Protein AF-0000000086685449 (afdb_homodimer)

pLDDT: mean 84.45, std 20.88, range [30.53, 98.0]

Structure (mmCIF, N/CA/C/O backbone):
data_AF-0000000086685449-model_v1
#
loop_
_entity.id
_entity.type
_entity.pdbx_description
1 polymer 'Uncharacterized protein'
#
loop_
_atom_site.group_PDB
_atom_site.id
_atom_site.type_symbol
_atom_site.label_atom_id
_atom_site.label_alt_id
_atom_site.label_comp_id
_atom_site.label_asym_id
_atom_site.label_entity_id
_atom_site.label_seq_id
_atom_site.pdbx_PDB_ins_code
_atom_site.Cartn_x
_atom_site.Cartn_y
_atom_site.Cartn_z
_atom_site.occupancy
_atom_site.B_iso_or_equiv
_atom_site.auth_seq_id
_atom_site.auth_comp_id
_atom_site.auth_asym_id
_atom_site.auth_atom_id
_atom_site.pdbx_PDB_model_num
ATOM 1 N N . MET A 1 1 ? 4.32 22.625 -2.859 1 73.62 1 MET A N 1
ATOM 2 C CA . MET A 1 1 ? 3.037 22.141 -2.354 1 73.62 1 MET A CA 1
ATOM 3 C C . MET A 1 1 ? 3.045 22.078 -0.83 1 73.62 1 MET A C 1
ATOM 5 O O . MET A 1 1 ? 4.102 21.922 -0.216 1 73.62 1 MET A O 1
ATOM 9 N N . PRO A 1 2 ? 1.917 22.453 -0.27 1 85.19 2 PRO A N 1
ATOM 10 C CA . PRO A 1 2 ? 1.889 22.422 1.193 1 85.19 2 PRO A CA 1
ATOM 11 C C . PRO A 1 2 ? 1.972 21 1.747 1 85.19 2 PRO A C 1
ATOM 13 O O . PRO A 1 2 ? 1.745 20.031 1.015 1 85.19 2 PRO A O 1
ATOM 16 N N . ASP A 1 3 ? 2.328 20.891 2.998 1 87.94 3 ASP A N 1
ATOM 17 C CA . ASP A 1 3 ? 2.365 19.609 3.691 1 87.94 3 ASP A CA 1
ATOM 18 C C . ASP A 1 3 ? 0.984 18.953 3.711 1 87.94 3 ASP A C 1
ATOM 20 O O . ASP A 1 3 ? -0.036 19.641 3.68 1 87.94 3 ASP A O 1
ATOM 24 N N . VAL A 1 4 ? 0.982 17.719 3.688 1 90.06 4 VAL A N 1
ATOM 25 C CA . VAL A 1 4 ? -0.246 16.938 3.785 1 90.06 4 VAL A CA 1
ATOM 26 C C . VAL A 1 4 ? -0.476 16.5 5.23 1 90.06 4 VAL A C 1
ATOM 28 O O . VAL A 1 4 ? 0.429 15.977 5.879 1 90.06 4 VAL A O 1
ATOM 31 N N . THR A 1 5 ? -1.653 16.844 5.789 1 90.62 5 THR A N 1
ATOM 32 C CA . THR A 1 5 ? -1.988 16.484 7.164 1 90.62 5 THR A CA 1
ATOM 33 C C . THR A 1 5 ? -3.035 15.375 7.195 1 90.62 5 THR A C 1
ATOM 35 O O . THR A 1 5 ? -4.078 15.477 6.547 1 90.62 5 THR A O 1
ATOM 38 N N . LEU A 1 6 ? -2.672 14.32 7.895 1 91.44 6 LEU A N 1
ATOM 39 C CA . LEU A 1 6 ? -3.592 13.211 8.125 1 91.44 6 LEU A CA 1
ATOM 40 C C . LEU A 1 6 ? -4.07 13.195 9.578 1 91.44 6 LEU A C 1
ATOM 42 O O . LEU A 1 6 ? -3.289 13.461 10.492 1 91.44 6 LEU A O 1
ATOM 46 N N . THR A 1 7 ? -5.406 12.898 9.727 1 93.12 7 THR A N 1
ATOM 47 C CA . THR A 1 7 ? -5.883 12.656 11.078 1 93.12 7 THR A CA 1
ATOM 48 C C . THR A 1 7 ? -5.219 11.414 11.672 1 93.12 7 THR A C 1
ATOM 50 O O . THR A 1 7 ? -4.77 10.531 10.93 1 93.12 7 THR A O 1
ATOM 53 N N . PRO A 1 8 ? -5.164 11.32 12.953 1 91.5 8 PRO A N 1
ATOM 54 C CA . PRO A 1 8 ? -4.586 10.133 13.586 1 91.5 8 PRO A CA 1
ATOM 55 C C . PRO A 1 8 ? -5.285 8.844 13.164 1 91.5 8 PRO A C 1
ATOM 57 O O . PRO A 1 8 ? -4.629 7.812 12.992 1 91.5 8 PRO A O 1
ATOM 60 N N . ASP A 1 9 ? -6.547 8.961 12.961 1 93.31 9 ASP A N 1
ATOM 61 C CA . ASP A 1 9 ? -7.305 7.777 12.57 1 93.31 9 ASP A CA 1
ATOM 62 C C . ASP A 1 9 ? -6.918 7.312 11.172 1 93.31 9 ASP A C 1
ATOM 64 O O . ASP A 1 9 ? -6.707 6.121 10.938 1 93.31 9 ASP A O 1
ATOM 68 N N . HIS A 1 10 ? -6.781 8.242 10.227 1 94.5 10 HIS A N 1
ATOM 69 C CA . HIS A 1 10 ? -6.41 7.906 8.859 1 94.5 10 HIS A CA 1
ATOM 70 C C . HIS A 1 10 ? -4.969 7.414 8.789 1 94.5 10 HIS A C 1
ATOM 72 O O . HIS A 1 10 ? -4.66 6.504 8.016 1 94.5 10 HIS A O 1
ATOM 78 N N . ALA A 1 11 ? -4.18 8.047 9.586 1 94.06 11 ALA A N 1
ATOM 79 C CA . ALA A 1 11 ? -2.787 7.613 9.617 1 94.06 11 ALA A CA 1
ATOM 80 C C . ALA A 1 11 ? -2.672 6.188 10.156 1 94.06 11 ALA A C 1
ATOM 82 O O . ALA A 1 11 ? -1.933 5.367 9.602 1 94.06 11 ALA A O 1
ATOM 83 N N . ALA A 1 12 ? -3.418 5.91 11.156 1 94.56 12 ALA A N 1
ATOM 84 C CA . ALA A 1 12 ? -3.404 4.57 11.75 1 94.56 12 ALA A CA 1
ATOM 85 C C . ALA A 1 12 ? -3.947 3.535 10.766 1 94.56 12 ALA A C 1
ATOM 87 O O . ALA A 1 12 ? -3.373 2.453 10.617 1 94.56 12 ALA A O 1
ATOM 88 N N . GLU A 1 13 ? -4.973 3.883 10.094 1 96.69 13 GLU A N 1
ATOM 89 C CA . GLU A 1 13 ? -5.586 2.977 9.125 1 96.69 13 GLU A CA 1
ATOM 90 C C . GLU A 1 13 ? -4.641 2.697 7.957 1 96.69 13 GLU A C 1
ATOM 92 O O . GLU A 1 13 ? -4.5 1.55 7.527 1 96.69 13 GLU A O 1
ATOM 97 N N . LEU A 1 14 ? -4.027 3.805 7.496 1 97.06 14 LEU A N 1
ATOM 98 C CA . LEU A 1 14 ? -3.078 3.646 6.402 1 97.06 14 LEU A CA 1
ATOM 99 C C . LEU A 1 14 ? -1.868 2.828 6.844 1 97.06 14 LEU A C 1
ATOM 101 O O . LEU A 1 14 ? -1.389 1.969 6.102 1 97.06 14 LEU A O 1
ATOM 105 N N . THR A 1 15 ? -1.415 3.055 8.047 1 96.81 15 THR A N 1
ATOM 106 C CA . THR A 1 15 ? -0.315 2.268 8.594 1 96.81 15 THR A CA 1
ATOM 107 C C . THR A 1 15 ? -0.684 0.788 8.648 1 96.81 15 THR A C 1
ATOM 109 O O . THR A 1 15 ? 0.093 -0.067 8.219 1 96.81 15 THR A O 1
ATOM 112 N N . GLU A 1 16 ? -1.856 0.486 9.109 1 96.94 16 GLU A N 1
ATOM 113 C CA . GLU A 1 16 ? -2.324 -0.894 9.203 1 96.94 16 GLU A CA 1
ATOM 114 C C . GLU A 1 16 ? -2.424 -1.532 7.816 1 96.94 16 GLU A C 1
ATOM 116 O O . GLU A 1 16 ? -2.094 -2.707 7.645 1 96.94 16 GLU A O 1
ATOM 121 N N . LEU A 1 17 ? -2.871 -0.749 6.867 1 97.19 17 LEU A N 1
ATOM 122 C CA . LEU A 1 17 ? -2.969 -1.246 5.5 1 97.19 17 LEU A CA 1
ATOM 123 C C . LEU A 1 17 ? -1.591 -1.597 4.949 1 97.19 17 LEU A C 1
ATOM 125 O O . LEU A 1 17 ? -1.413 -2.652 4.336 1 97.19 17 LEU A O 1
ATOM 129 N N . LEU A 1 18 ? -0.625 -0.69 5.176 1 97.88 18 LEU A N 1
ATOM 130 C CA . LEU A 1 18 ? 0.729 -0.931 4.691 1 97.88 18 LEU A CA 1
ATOM 131 C C . LEU A 1 18 ? 1.337 -2.156 5.363 1 97.88 18 LEU A C 1
ATOM 133 O O . LEU A 1 18 ? 2.01 -2.959 4.711 1 97.88 18 LEU A O 1
ATOM 137 N N . GLU A 1 19 ? 1.097 -2.367 6.672 1 97 19 GLU A N 1
ATOM 138 C CA . GLU A 1 19 ? 1.579 -3.531 7.406 1 97 19 GLU A CA 1
ATOM 139 C C . GLU A 1 19 ? 0.892 -4.809 6.934 1 97 19 GLU A C 1
ATOM 141 O O . GLU A 1 19 ? 1.527 -5.859 6.832 1 97 19 GLU A O 1
ATOM 146 N N . PHE A 1 20 ? -0.345 -4.691 6.695 1 96.5 20 PHE A N 1
ATOM 147 C CA . PHE A 1 20 ? -1.1 -5.816 6.148 1 96.5 20 PHE A CA 1
ATOM 148 C C . PHE A 1 20 ? -0.51 -6.273 4.82 1 96.5 20 PHE A C 1
ATOM 150 O O . PHE A 1 20 ? -0.308 -7.469 4.605 1 96.5 20 PHE A O 1
ATOM 157 N N . LEU A 1 21 ? -0.235 -5.336 3.91 1 98 21 LEU A N 1
ATOM 158 C CA . LEU A 1 21 ? 0.354 -5.641 2.609 1 98 21 LEU A CA 1
ATOM 159 C C . LEU A 1 21 ? 1.71 -6.32 2.773 1 98 21 LEU A C 1
ATOM 161 O O . LEU A 1 21 ? 1.999 -7.309 2.096 1 98 21 LEU A O 1
ATOM 165 N N . ASN A 1 22 ? 2.479 -5.758 3.688 1 97.75 22 ASN A N 1
ATOM 166 C CA . ASN A 1 22 ? 3.793 -6.34 3.943 1 97.75 22 ASN A CA 1
ATOM 167 C C . ASN A 1 22 ? 3.68 -7.777 4.445 1 97.75 22 ASN A C 1
ATOM 169 O O . ASN A 1 22 ? 4.441 -8.648 4.023 1 97.75 22 ASN A O 1
ATOM 173 N N . ALA A 1 23 ? 2.754 -8.078 5.336 1 97.44 23 ALA A N 1
ATOM 174 C CA . ALA A 1 23 ? 2.525 -9.422 5.855 1 97.44 23 ALA A CA 1
ATOM 175 C C . ALA A 1 23 ? 2.08 -10.367 4.742 1 97.44 23 ALA A C 1
ATOM 177 O O . ALA A 1 23 ? 2.543 -11.508 4.664 1 97.44 23 ALA A O 1
ATOM 178 N N . TRP A 1 24 ? 1.205 -9.867 3.885 1 97.12 24 TRP A N 1
ATOM 179 C CA . TRP A 1 24 ? 0.73 -10.672 2.758 1 97.12 24 TRP A CA 1
ATOM 180 C C . TRP A 1 24 ? 1.871 -10.992 1.801 1 97.12 24 TRP A C 1
ATOM 182 O O . TRP A 1 24 ? 2.059 -12.148 1.417 1 97.12 24 TRP A O 1
ATOM 192 N N . LEU A 1 25 ? 2.662 -9.992 1.435 1 97.5 25 LEU A N 1
ATOM 193 C CA . LEU A 1 25 ? 3.797 -10.195 0.542 1 97.5 25 LEU A CA 1
ATOM 194 C C . LEU A 1 25 ? 4.777 -11.203 1.128 1 97.5 25 LEU A C 1
ATOM 196 O O . LEU A 1 25 ? 5.402 -11.969 0.39 1 97.5 25 LEU A O 1
ATOM 200 N N . THR A 1 26 ? 4.844 -11.203 2.475 1 97.62 26 THR A N 1
ATOM 201 C CA . THR A 1 26 ? 5.754 -12.109 3.168 1 97.62 26 THR A CA 1
ATOM 202 C C . THR A 1 26 ? 5.195 -13.531 3.191 1 97.62 26 THR A C 1
ATOM 204 O O . THR A 1 26 ? 5.941 -14.5 3.059 1 97.62 26 THR A O 1
ATOM 207 N N . SER A 1 27 ? 3.93 -13.656 3.312 1 96.44 27 SER A N 1
ATOM 208 C CA . SER A 1 27 ? 3.283 -14.953 3.471 1 96.44 27 SER A CA 1
ATOM 209 C C . SER A 1 27 ? 3.332 -15.758 2.174 1 96.44 27 SER A C 1
ATOM 211 O O . SER A 1 27 ? 3.375 -16.984 2.201 1 96.44 27 SER A O 1
ATOM 213 N N . ASP A 1 28 ? 3.26 -15.148 1.096 1 96.5 28 ASP A N 1
ATOM 214 C CA . ASP A 1 28 ? 3.23 -15.797 -0.212 1 96.5 28 ASP A CA 1
ATOM 215 C C . ASP A 1 28 ? 4.277 -15.195 -1.148 1 96.5 28 ASP A C 1
ATOM 217 O O . ASP A 1 28 ? 3.967 -14.844 -2.289 1 96.5 28 ASP A O 1
ATOM 221 N N . TYR A 1 29 ? 5.477 -15.117 -0.719 1 95.88 29 TYR A N 1
ATOM 222 C CA . TYR A 1 29 ? 6.598 -14.383 -1.288 1 95.88 29 TYR A CA 1
ATOM 223 C C . TYR A 1 29 ? 6.879 -14.828 -2.717 1 95.88 29 TYR A C 1
ATOM 225 O O . TYR A 1 29 ? 6.941 -14.008 -3.633 1 95.88 29 TYR A O 1
ATOM 233 N N . HIS A 1 30 ? 6.984 -16.078 -2.99 1 95.12 30 HIS A N 1
ATOM 234 C CA . HIS A 1 30 ? 7.516 -16.578 -4.254 1 95.12 30 HIS A CA 1
ATOM 235 C C . HIS A 1 30 ? 6.539 -16.328 -5.398 1 95.12 30 HIS A C 1
ATOM 237 O O . HIS A 1 30 ? 6.898 -15.688 -6.395 1 95.12 30 HIS A O 1
ATOM 243 N N . PRO A 1 31 ? 5.238 -16.734 -5.23 1 95.75 31 PRO A N 1
ATOM 244 C CA . PRO A 1 31 ? 4.293 -16.438 -6.309 1 95.75 31 PRO A CA 1
ATOM 245 C C . PRO A 1 31 ? 4.09 -14.945 -6.516 1 95.75 31 PRO A C 1
ATOM 247 O O . PRO A 1 31 ? 3.957 -14.484 -7.656 1 95.75 31 PRO A O 1
ATOM 250 N N . LEU A 1 32 ? 4.109 -14.211 -5.453 1 96.62 32 LEU A N 1
ATOM 251 C CA . LEU A 1 32 ? 3.883 -12.773 -5.559 1 96.62 32 LEU A CA 1
ATOM 252 C C . LEU A 1 32 ? 5.09 -12.078 -6.184 1 96.62 32 LEU A C 1
ATOM 254 O O . LEU A 1 32 ? 4.934 -11.125 -6.953 1 96.62 32 LEU A O 1
ATOM 258 N N . ASN A 1 33 ? 6.27 -12.531 -5.824 1 95.19 33 ASN A N 1
ATOM 259 C CA . ASN A 1 33 ? 7.48 -11.984 -6.43 1 95.19 33 ASN A CA 1
ATOM 260 C C . ASN A 1 33 ? 7.516 -12.227 -7.934 1 95.19 33 ASN A C 1
ATOM 262 O O . ASN A 1 33 ? 7.898 -11.336 -8.703 1 95.19 33 ASN A O 1
ATOM 266 N N . ALA A 1 34 ? 7.094 -13.422 -8.367 1 94.44 34 ALA A N 1
ATOM 267 C CA . ALA A 1 34 ? 7.039 -13.734 -9.797 1 94.44 34 ALA A CA 1
ATOM 268 C C . ALA A 1 34 ? 6.035 -12.836 -10.516 1 94.44 34 ALA A C 1
ATOM 270 O O . ALA A 1 34 ? 6.309 -12.336 -11.609 1 94.44 34 ALA A O 1
ATOM 271 N N . SER A 1 35 ? 4.895 -12.656 -9.875 1 96.12 35 SER A N 1
ATOM 272 C CA . SER A 1 35 ? 3.861 -11.797 -10.445 1 96.12 35 SER A CA 1
ATOM 273 C C . SER A 1 35 ? 4.344 -10.352 -10.562 1 96.12 35 SER A C 1
ATOM 275 O O . SER A 1 35 ? 4.145 -9.711 -11.594 1 96.12 35 SER A O 1
ATOM 277 N N . LEU A 1 36 ? 5.008 -9.828 -9.5 1 95.81 36 LEU A N 1
ATOM 278 C CA . LEU A 1 36 ? 5.52 -8.461 -9.5 1 95.81 36 LEU A CA 1
ATOM 279 C C . LEU A 1 36 ? 6.574 -8.281 -10.586 1 95.81 36 LEU A C 1
ATOM 281 O O . LEU A 1 36 ? 6.59 -7.258 -11.281 1 95.81 36 LEU A O 1
ATOM 285 N N . HIS A 1 37 ? 7.387 -9.219 -10.734 1 94.44 37 HIS A N 1
ATOM 286 C CA . HIS A 1 37 ? 8.438 -9.164 -11.75 1 94.44 37 HIS A CA 1
ATOM 287 C C . HIS A 1 37 ? 7.848 -9.07 -13.148 1 94.44 37 HIS A C 1
ATOM 289 O O . HIS A 1 37 ? 8.344 -8.32 -13.992 1 94.44 37 HIS A O 1
ATOM 295 N N . GLN A 1 38 ? 6.836 -9.867 -13.367 1 94.19 38 GLN A N 1
ATOM 296 C CA . GLN A 1 38 ? 6.172 -9.828 -14.664 1 94.19 38 GLN A CA 1
ATOM 297 C C . GLN A 1 38 ? 5.535 -8.469 -14.922 1 94.19 38 GLN A C 1
ATOM 299 O O . GLN A 1 38 ? 5.547 -7.973 -16.047 1 94.19 38 GLN A O 1
ATOM 304 N N . PHE A 1 39 ? 5.027 -7.887 -13.906 1 94.69 39 PHE A N 1
ATOM 305 C CA . PHE A 1 39 ? 4.344 -6.602 -14.016 1 94.69 39 PHE A CA 1
ATOM 306 C C . PHE A 1 39 ? 5.34 -5.48 -14.273 1 94.69 39 PHE A C 1
ATOM 308 O O . PHE A 1 39 ? 5.113 -4.625 -15.133 1 94.69 39 PHE A O 1
ATOM 315 N N . VAL A 1 40 ? 6.457 -5.414 -13.484 1 93.81 40 VAL A N 1
ATOM 316 C CA . VAL A 1 40 ? 7.449 -4.348 -13.57 1 93.81 40 VAL A CA 1
ATOM 317 C C . VAL A 1 40 ? 8.266 -4.5 -14.852 1 93.81 40 VAL A C 1
ATOM 319 O O . VAL A 1 40 ? 8.68 -3.506 -15.453 1 93.81 40 VAL A O 1
ATOM 322 N N . GLY A 1 41 ? 8.398 -5.719 -15.273 1 87 41 GLY A N 1
ATOM 323 C CA . GLY A 1 41 ? 9.141 -5.988 -16.5 1 87 41 GLY A CA 1
ATOM 324 C C . GLY A 1 41 ? 10.641 -5.836 -16.344 1 87 41 GLY A C 1
ATOM 325 O O . GLY A 1 41 ? 11.398 -6.082 -17.281 1 87 41 GLY A O 1
ATOM 326 N N . HIS A 1 42 ? 11.016 -5.156 -15.242 1 77.88 42 HIS A N 1
ATOM 327 C CA . HIS A 1 42 ? 12.445 -4.988 -14.992 1 77.88 42 HIS A CA 1
ATOM 328 C C . HIS A 1 42 ? 12.82 -5.449 -13.586 1 77.88 42 HIS A C 1
ATOM 330 O O . HIS A 1 42 ? 12.023 -5.312 -12.656 1 77.88 42 HIS A O 1
ATOM 336 N N . PRO A 1 43 ? 13.969 -6.039 -13.516 1 74.81 43 PRO A N 1
ATOM 337 C CA . PRO A 1 43 ? 14.375 -6.676 -12.258 1 74.81 43 PRO A CA 1
ATOM 338 C C . PRO A 1 43 ? 14.711 -5.664 -11.164 1 74.81 43 PRO A C 1
ATOM 340 O O . PRO A 1 43 ? 14.945 -6.047 -10.016 1 74.81 43 PRO A O 1
ATOM 343 N N . ALA A 1 44 ? 14.438 -4.484 -11.469 1 77.56 44 ALA A N 1
ATOM 344 C CA . ALA A 1 44 ? 14.977 -3.52 -10.516 1 77.56 44 ALA A CA 1
ATOM 345 C C . ALA A 1 44 ? 14.039 -3.332 -9.328 1 77.56 44 ALA A C 1
ATOM 347 O O . ALA A 1 44 ? 14.469 -2.943 -8.242 1 77.56 44 ALA A O 1
ATOM 348 N N . TYR A 1 45 ? 12.812 -3.658 -9.5 1 87 45 TYR A N 1
ATOM 349 C CA . TYR A 1 45 ? 11.883 -3.477 -8.398 1 87 45 TYR A CA 1
ATOM 350 C C . TYR A 1 45 ? 11.203 -4.793 -8.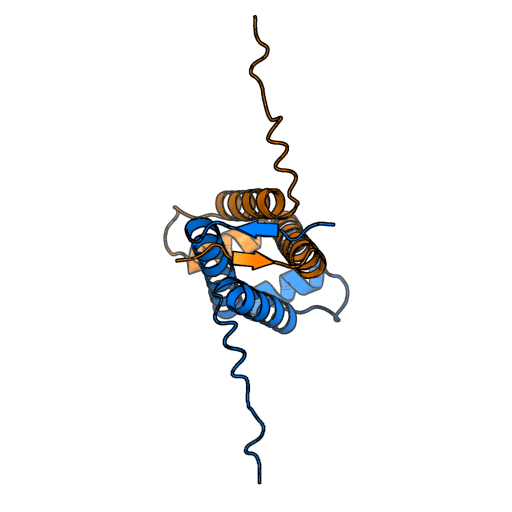031 1 87 45 TYR A C 1
ATOM 352 O O . TYR A 1 45 ? 10.375 -5.297 -8.789 1 87 45 TYR A O 1
ATOM 360 N N . ASP A 1 46 ? 11.695 -5.359 -6.898 1 92 46 ASP A N 1
ATOM 361 C CA . ASP A 1 46 ? 11.18 -6.66 -6.469 1 92 46 ASP A CA 1
ATOM 362 C C . ASP A 1 46 ? 10.414 -6.539 -5.156 1 92 46 ASP A C 1
ATOM 364 O O . ASP A 1 46 ? 10.156 -5.434 -4.68 1 92 46 ASP A O 1
ATOM 368 N N . ILE A 1 47 ? 10.047 -7.676 -4.59 1 95 47 ILE A N 1
ATOM 369 C CA . ILE A 1 47 ? 9.164 -7.711 -3.428 1 95 47 ILE A CA 1
ATOM 370 C C . ILE A 1 47 ? 9.891 -7.16 -2.207 1 95 47 ILE A C 1
ATOM 372 O O . ILE A 1 47 ? 9.289 -6.492 -1.362 1 95 47 ILE A O 1
ATOM 376 N N . GLU A 1 48 ? 11.227 -7.402 -2.176 1 95.25 48 GLU A N 1
ATOM 377 C CA . GLU A 1 48 ? 11.992 -6.902 -1.038 1 95.25 48 GLU A CA 1
ATOM 378 C C . GLU A 1 48 ? 12.016 -5.379 -1.014 1 95.25 48 GLU A C 1
ATOM 380 O O . GLU A 1 48 ? 11.875 -4.766 0.048 1 95.25 48 GLU A O 1
ATOM 385 N N . ARG A 1 49 ? 12.172 -4.812 -2.176 1 95.31 49 ARG A N 1
ATOM 386 C CA . ARG A 1 49 ? 12.148 -3.357 -2.277 1 95.31 49 ARG A CA 1
ATOM 387 C C . ARG A 1 49 ? 10.766 -2.811 -1.948 1 95.31 49 ARG A C 1
ATOM 389 O O . ARG A 1 49 ? 10.641 -1.796 -1.258 1 95.31 49 ARG A O 1
ATOM 396 N N . LEU A 1 50 ? 9.766 -3.473 -2.496 1 96.88 50 LEU A N 1
ATOM 397 C CA . LEU A 1 50 ? 8.398 -3.07 -2.191 1 96.88 50 LEU A CA 1
ATOM 398 C C . LEU A 1 50 ? 8.133 -3.139 -0.691 1 96.88 50 LEU A C 1
ATOM 400 O O . LEU A 1 50 ? 7.613 -2.186 -0.104 1 96.88 50 LEU A O 1
ATOM 404 N N . LYS A 1 51 ? 8.523 -4.195 -0.031 1 97.5 51 LYS A N 1
ATOM 405 C CA . LYS A 1 51 ? 8.352 -4.363 1.41 1 97.5 51 LYS A CA 1
ATOM 406 C C . LYS A 1 51 ? 9.094 -3.275 2.182 1 97.5 51 LYS A C 1
ATOM 408 O O . LYS A 1 51 ? 8.586 -2.766 3.184 1 97.5 51 LYS A O 1
ATOM 413 N N . ALA A 1 52 ? 10.266 -2.961 1.704 1 97.06 52 ALA A N 1
ATOM 414 C CA . ALA A 1 52 ? 11.047 -1.907 2.34 1 97.06 52 ALA A CA 1
ATOM 415 C C . ALA A 1 52 ? 10.336 -0.562 2.256 1 97.06 52 ALA A C 1
ATOM 417 O O . ALA A 1 52 ? 10.297 0.191 3.232 1 97.06 52 ALA A O 1
ATOM 418 N N . ASP A 1 53 ? 9.773 -0.287 1.112 1 96.81 53 ASP A N 1
ATOM 419 C CA . ASP A 1 53 ? 9.031 0.954 0.934 1 96.81 53 ASP A CA 1
ATOM 420 C C . ASP A 1 53 ? 7.797 0.987 1.837 1 96.81 53 ASP A C 1
ATOM 422 O O . ASP A 1 53 ? 7.52 2.004 2.479 1 96.81 53 ASP A O 1
ATOM 426 N N . LEU A 1 54 ? 7.086 -0.126 1.899 1 97.44 54 LEU A N 1
ATOM 427 C CA . LEU A 1 54 ? 5.91 -0.23 2.762 1 97.44 54 LEU A CA 1
ATOM 428 C C . LEU A 1 54 ? 6.285 0.017 4.219 1 97.44 54 LEU A C 1
ATOM 430 O O . LEU A 1 54 ? 5.598 0.758 4.926 1 97.44 54 LEU A O 1
ATOM 434 N N . THR A 1 55 ? 7.395 -0.549 4.684 1 97.12 55 THR A N 1
ATOM 435 C CA . THR A 1 55 ? 7.867 -0.414 6.059 1 97.12 55 THR A CA 1
ATOM 436 C C . THR A 1 55 ? 8.289 1.024 6.348 1 97.12 55 THR A C 1
ATOM 438 O O . THR A 1 55 ? 7.957 1.574 7.398 1 97.12 55 THR A O 1
ATOM 441 N N . ARG A 1 56 ? 8.992 1.614 5.391 1 97.06 56 ARG A N 1
ATOM 442 C CA . ARG A 1 56 ? 9.461 2.99 5.527 1 97.06 56 ARG A CA 1
ATOM 443 C C . ARG A 1 56 ? 8.289 3.943 5.754 1 97.06 56 ARG A C 1
ATOM 445 O O . ARG A 1 56 ? 8.328 4.777 6.66 1 97.06 56 ARG A O 1
ATOM 452 N N . PHE A 1 57 ? 7.242 3.725 4.98 1 96.56 57 PHE A N 1
ATOM 453 C CA . PHE A 1 57 ? 6.109 4.641 5.078 1 96.56 57 PHE A CA 1
ATOM 454 C C . PHE A 1 57 ? 5.281 4.344 6.32 1 96.56 57 PHE A C 1
ATOM 456 O O . PHE A 1 57 ? 4.73 5.254 6.938 1 96.56 57 PHE A O 1
ATOM 463 N N . ALA A 1 58 ? 5.129 3.105 6.668 1 96.31 58 ALA A N 1
ATOM 464 C CA . ALA A 1 58 ? 4.441 2.775 7.918 1 96.31 58 ALA A CA 1
ATOM 465 C C . ALA A 1 58 ? 5.109 3.457 9.109 1 96.31 58 ALA A C 1
ATOM 467 O O . ALA A 1 58 ? 4.43 3.996 9.984 1 96.31 58 ALA A O 1
ATOM 468 N N . PHE A 1 59 ? 6.402 3.504 9.031 1 95.12 59 PHE A N 1
ATOM 469 C CA . PHE A 1 59 ? 7.176 4.152 10.086 1 95.12 59 PHE A CA 1
ATOM 470 C C . PHE A 1 59 ? 6.941 5.66 10.078 1 95.12 59 PHE A C 1
ATOM 472 O O . PHE A 1 59 ? 6.719 6.262 11.133 1 95.12 59 PHE A O 1
ATOM 479 N N . LEU A 1 60 ? 6.957 6.18 8.875 1 93.19 60 LEU A N 1
ATOM 480 C CA . LEU A 1 60 ? 6.77 7.617 8.711 1 93.19 60 LEU A CA 1
ATOM 481 C C . LEU A 1 60 ? 5.402 8.047 9.234 1 93.19 60 LEU A C 1
ATOM 483 O O . LEU A 1 60 ? 5.273 9.117 9.836 1 93.19 60 LEU A O 1
ATOM 487 N N . LEU A 1 61 ? 4.434 7.211 9.039 1 94.12 61 LEU A N 1
ATOM 488 C CA . LEU A 1 61 ? 3.061 7.516 9.422 1 94.12 61 LEU A CA 1
ATOM 489 C C . LEU A 1 61 ? 2.855 7.312 10.922 1 94.12 61 LEU A C 1
ATOM 491 O O . LEU A 1 61 ? 1.982 7.941 11.523 1 94.12 61 LEU A O 1
ATOM 495 N N . SER A 1 62 ? 3.48 6.402 11.508 1 86.12 62 SER A N 1
ATOM 496 C CA . SER A 1 62 ? 3.314 6.078 12.922 1 86.12 62 SER A CA 1
ATOM 497 C C . SER A 1 62 ? 3.932 7.148 13.812 1 86.12 62 SER A C 1
ATOM 499 O O . SER A 1 62 ? 3.617 7.23 15 1 86.12 62 SER A O 1
ATOM 501 N N . GLY A 1 63 ? 4.34 8.328 13.148 1 68.44 63 GLY A N 1
ATOM 502 C CA . GLY A 1 63 ? 4.922 9.398 13.938 1 68.44 63 GLY A CA 1
ATOM 503 C C . GLY A 1 63 ? 6.156 8.969 14.711 1 68.44 63 GLY A C 1
ATOM 504 O O . GLY A 1 63 ? 6.637 9.695 15.578 1 68.44 63 GLY A O 1
ATOM 505 N N . ASP A 1 64 ? 6.352 7.711 14.727 1 53.5 64 ASP A N 1
ATOM 506 C CA . ASP A 1 64 ? 7.543 7.426 15.516 1 53.5 64 ASP A CA 1
ATOM 507 C C . ASP A 1 64 ? 8.758 8.18 14.969 1 53.5 64 ASP A C 1
ATOM 509 O O . ASP A 1 64 ? 9.43 7.699 14.055 1 53.5 64 ASP A O 1
ATOM 513 N N . THR A 1 65 ? 8.406 9.312 14.477 1 45.03 65 THR A N 1
ATOM 514 C CA . THR A 1 65 ? 9.531 10.172 14.125 1 45.03 65 THR A CA 1
ATOM 515 C C . THR A 1 65 ? 10.602 10.117 15.203 1 45.03 65 THR A C 1
ATOM 517 O O . THR A 1 65 ? 11.516 10.953 15.219 1 45.03 65 THR A O 1
ATOM 520 N N . ASP A 1 66 ? 10.234 9.695 16.422 1 40.62 66 ASP A N 1
ATOM 521 C CA . ASP A 1 66 ? 11.477 9.758 17.188 1 40.62 66 ASP A CA 1
ATOM 522 C C . ASP A 1 66 ? 12.641 9.172 16.391 1 40.62 66 ASP A C 1
ATOM 524 O O . ASP A 1 66 ? 12.711 7.953 16.188 1 40.62 66 ASP A O 1
ATOM 528 N N . GLY A 1 67 ? 12.812 9.633 15.258 1 37.75 67 GLY A N 1
ATOM 529 C CA . GLY A 1 67 ? 14.18 9.523 14.766 1 37.75 67 GLY A CA 1
ATOM 530 C C . GLY A 1 67 ? 15.203 9.352 15.867 1 37.75 67 GLY A C 1
ATOM 531 O O . GLY A 1 67 ? 16.297 9.938 15.805 1 37.75 67 GLY A O 1
ATOM 532 N N . ALA A 1 68 ? 14.719 9.266 17.125 1 35.56 68 ALA A N 1
ATOM 533 C CA . ALA A 1 68 ? 15.938 8.898 17.844 1 35.56 68 ALA A CA 1
ATOM 534 C C . ALA A 1 68 ? 16.688 7.781 17.109 1 35.56 68 ALA A C 1
ATOM 536 O O . ALA A 1 68 ? 16.422 6.598 17.344 1 35.56 68 ALA A O 1
ATOM 537 N N . LEU A 1 69 ? 16.547 7.75 15.805 1 35.94 69 LEU A N 1
ATOM 538 C CA . LEU A 1 69 ? 17.547 6.906 15.156 1 35.94 69 LEU A CA 1
ATOM 539 C C . LEU A 1 69 ? 18.812 6.805 16.016 1 35.94 69 LEU A C 1
ATOM 541 O O . LEU A 1 69 ? 19.031 7.637 16.906 1 35.94 69 LEU A O 1
ATOM 545 N N . PHE A 1 70 ? 19.719 5.793 15.578 1 36.66 70 PHE A N 1
ATOM 546 C CA . PHE A 1 70 ? 21.031 5.352 16.031 1 36.66 70 PHE A CA 1
ATOM 547 C C . PHE A 1 70 ? 21.969 6.535 16.203 1 36.66 70 PHE A C 1
ATOM 549 O O . PHE A 1 70 ? 22.469 7.082 15.227 1 36.66 70 PHE A O 1
ATOM 556 N N . GLU A 1 71 ? 21.594 7.516 17.016 1 38.47 71 GLU A N 1
ATOM 557 C CA . GLU A 1 71 ? 22.797 8.273 17.391 1 38.47 71 GLU A CA 1
ATOM 558 C C . GLU A 1 71 ? 24.031 7.371 17.422 1 38.47 71 GLU A C 1
ATOM 560 O O . GLU A 1 71 ? 24.016 6.309 18.047 1 38.47 71 GLU A O 1
ATOM 565 N N . PRO A 1 72 ? 24.766 7.297 16.344 1 40.03 72 PRO A N 1
ATOM 566 C CA . PRO A 1 72 ? 26 6.535 16.547 1 40.03 72 PRO A CA 1
ATOM 567 C C . PRO A 1 72 ? 26.547 6.664 17.969 1 40.03 72 PRO A C 1
ATOM 569 O O . PRO A 1 72 ? 26.312 7.676 18.641 1 40.03 72 PRO A O 1
ATOM 572 N N . PRO A 1 73 ? 26.562 5.551 18.75 1 41.28 73 PRO A N 1
ATOM 573 C CA . PRO A 1 73 ? 27.172 5.699 20.062 1 41.28 73 PRO A CA 1
ATOM 574 C C . PRO A 1 73 ? 28.266 6.77 20.094 1 41.28 73 PRO A C 1
ATOM 576 O O . PRO A 1 73 ? 29.109 6.824 19.188 1 41.28 73 PRO A O 1
ATOM 579 N N . GLN A 1 74 ? 27.938 7.973 20.344 1 30.55 74 GLN A N 1
ATOM 580 C CA . GLN A 1 74 ? 29.062 8.867 20.547 1 30.55 74 GLN A CA 1
ATOM 581 C C . GLN A 1 74 ? 30.188 8.156 21.281 1 30.55 74 GLN A C 1
ATOM 583 O O . GLN A 1 74 ? 29.969 7.484 22.297 1 30.55 74 GLN A O 1
ATOM 588 N N . ALA A 1 75 ? 31.469 8.086 20.719 1 31.77 75 ALA A N 1
ATOM 589 C CA . ALA A 1 75 ? 32.594 7.59 21.484 1 31.77 75 ALA A CA 1
ATOM 590 C C . ALA A 1 75 ? 32.719 8.273 22.844 1 31.77 75 ALA A C 1
ATOM 592 O O . ALA A 1 75 ? 32.312 9.438 22.984 1 31.77 75 ALA A O 1
ATOM 593 N N . MET B 1 1 ? -4.227 11.484 19.656 1 73.38 1 MET B N 1
ATOM 594 C CA . MET B 1 1 ? -2.938 11.617 18.969 1 73.38 1 MET B CA 1
ATOM 595 C C . MET B 1 1 ? -2.955 12.781 18 1 73.38 1 MET B C 1
ATOM 597 O O . MET B 1 1 ? -4.016 13.164 17.5 1 73.38 1 MET B O 1
ATOM 601 N N . PRO B 1 2 ? -1.836 13.477 17.969 1 84.69 2 PRO B N 1
ATOM 602 C CA . PRO B 1 2 ? -1.814 14.617 17.047 1 84.69 2 PRO B CA 1
ATOM 603 C C . PRO B 1 2 ? -1.883 14.188 15.578 1 84.69 2 PRO B C 1
ATOM 605 O O . PRO B 1 2 ? -1.64 13.016 15.258 1 84.69 2 PRO B O 1
ATOM 608 N N . ASP B 1 3 ? -2.242 15.109 14.727 1 88 3 ASP B N 1
ATOM 609 C CA . ASP B 1 3 ? -2.268 14.875 13.289 1 88 3 ASP B CA 1
ATOM 610 C C . ASP B 1 3 ? -0.881 14.508 12.766 1 88 3 ASP B C 1
ATOM 612 O O . ASP B 1 3 ? 0.131 14.914 13.336 1 88 3 ASP B O 1
ATOM 616 N N . VAL B 1 4 ? -0.877 13.719 11.812 1 90.19 4 VAL B N 1
ATOM 617 C CA . VAL B 1 4 ? 0.357 13.328 11.141 1 90.19 4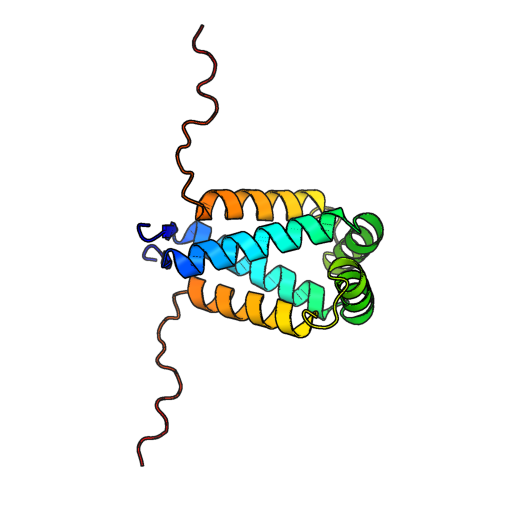 VAL B CA 1
ATOM 618 C C . VAL B 1 4 ? 0.583 14.219 9.914 1 90.19 4 VAL B C 1
ATOM 620 O O . VAL B 1 4 ? -0.323 14.398 9.102 1 90.19 4 VAL B O 1
ATOM 623 N N . THR B 1 5 ? 1.75 14.859 9.844 1 90.69 5 THR B N 1
ATOM 624 C CA . THR B 1 5 ? 2.082 15.734 8.719 1 90.69 5 THR B CA 1
ATOM 625 C C . THR B 1 5 ? 3.139 15.086 7.828 1 90.69 5 THR B C 1
ATOM 627 O O . THR B 1 5 ? 4.184 14.648 8.312 1 90.69 5 THR B O 1
ATOM 630 N N . LEU B 1 6 ? 2.795 14.992 6.559 1 91.56 6 LEU B N 1
ATOM 631 C CA . LEU B 1 6 ? 3.729 14.508 5.543 1 91.56 6 LEU B CA 1
ATOM 632 C C . LEU B 1 6 ? 4.195 15.656 4.652 1 91.56 6 LEU B C 1
ATOM 634 O O . LEU B 1 6 ? 3.408 16.531 4.293 1 91.56 6 LEU B O 1
ATOM 638 N N . THR B 1 7 ? 5.535 15.617 4.328 1 93.25 7 THR B N 1
ATOM 639 C CA . THR B 1 7 ? 6 16.547 3.309 1 93.25 7 THR B CA 1
ATOM 640 C C . THR B 1 7 ? 5.352 16.25 1.962 1 93.25 7 THR B C 1
ATOM 642 O O . THR B 1 7 ? 4.906 15.125 1.719 1 93.25 7 THR B O 1
ATOM 645 N N . PRO B 1 8 ? 5.285 17.203 1.11 1 91.5 8 PRO B N 1
ATOM 646 C CA . PRO B 1 8 ? 4.719 16.969 -0.22 1 91.5 8 PRO B CA 1
ATOM 647 C C . PRO B 1 8 ? 5.438 15.852 -0.978 1 91.5 8 PRO B C 1
ATOM 649 O O . PRO B 1 8 ? 4.797 15.078 -1.696 1 91.5 8 PRO B O 1
ATOM 652 N N . ASP B 1 9 ? 6.699 15.773 -0.771 1 93.5 9 ASP B N 1
ATOM 653 C CA . ASP B 1 9 ? 7.473 14.75 -1.467 1 93.5 9 ASP B CA 1
ATOM 654 C C . ASP B 1 9 ? 7.102 13.352 -0.976 1 93.5 9 ASP B C 1
ATOM 656 O O . ASP B 1 9 ? 6.91 12.438 -1.779 1 93.5 9 ASP B O 1
ATOM 660 N N . HIS B 1 10 ? 6.961 13.188 0.34 1 94.56 10 HIS B N 1
ATOM 661 C CA . HIS B 1 10 ? 6.602 11.898 0.906 1 94.56 10 HIS B CA 1
ATOM 662 C C . HIS B 1 10 ? 5.164 11.516 0.556 1 94.56 10 HIS B C 1
ATOM 664 O O . HIS B 1 10 ? 4.867 10.352 0.308 1 94.56 10 HIS B O 1
ATOM 670 N N . ALA B 1 11 ? 4.371 12.531 0.557 1 94.06 11 ALA B N 1
ATOM 671 C CA . ALA B 1 11 ? 2.98 12.273 0.184 1 94.06 11 ALA B CA 1
ATOM 672 C C . ALA B 1 11 ? 2.877 11.82 -1.271 1 94.06 11 ALA B C 1
ATOM 674 O O . ALA B 1 11 ? 2.148 10.875 -1.583 1 94.06 11 ALA B O 1
ATOM 675 N N . ALA B 1 12 ? 3.604 12.461 -2.104 1 94.75 12 ALA B N 1
ATOM 676 C CA . ALA B 1 12 ? 3.602 12.109 -3.521 1 94.75 12 ALA B CA 1
ATOM 677 C C . ALA B 1 12 ? 4.164 10.711 -3.736 1 94.75 12 ALA B C 1
ATOM 679 O O . ALA B 1 12 ? 3.602 9.922 -4.5 1 94.75 12 ALA B O 1
ATOM 680 N N . GLU B 1 13 ? 5.195 10.398 -3.045 1 96.69 13 GLU B N 1
ATOM 681 C CA . GLU B 1 13 ? 5.824 9.086 -3.164 1 96.69 13 GLU B CA 1
ATOM 682 C C . GLU B 1 13 ? 4.891 7.977 -2.676 1 96.69 13 GLU B C 1
ATOM 684 O O . GLU B 1 13 ? 4.77 6.934 -3.318 1 96.69 13 GLU B O 1
ATOM 689 N N . LEU B 1 14 ? 4.27 8.289 -1.515 1 97.06 14 LEU B N 1
ATOM 690 C CA . LEU B 1 14 ? 3.332 7.312 -0.975 1 97.06 14 LEU B CA 1
ATOM 691 C C . LEU B 1 14 ? 2.131 7.145 -1.897 1 97.06 14 LEU B C 1
ATOM 693 O O . LEU B 1 14 ? 1.669 6.023 -2.125 1 97.06 14 LEU B O 1
ATOM 697 N N . THR B 1 15 ? 1.667 8.234 -2.465 1 96.75 15 THR B N 1
ATOM 698 C CA . THR B 1 15 ? 0.572 8.172 -3.426 1 96.75 15 THR B CA 1
ATOM 699 C C . THR B 1 15 ? 0.958 7.312 -4.629 1 96.75 15 THR B C 1
ATOM 701 O O . THR B 1 15 ? 0.194 6.438 -5.043 1 96.75 15 THR B O 1
ATOM 704 N N . GLU B 1 16 ? 2.135 7.5 -5.145 1 96.94 16 GLU B N 1
ATOM 705 C CA . GLU B 1 16 ? 2.619 6.727 -6.281 1 96.94 16 GLU B CA 1
ATOM 706 C C . GLU B 1 16 ? 2.734 5.246 -5.938 1 96.94 16 GLU B C 1
ATOM 708 O O . GLU B 1 16 ? 2.424 4.383 -6.762 1 96.94 16 GLU B O 1
ATOM 713 N N . LEU B 1 17 ? 3.176 4.977 -4.723 1 97.19 17 LEU B N 1
ATOM 714 C CA . LEU B 1 17 ? 3.289 3.592 -4.273 1 97.19 17 LEU B CA 1
ATOM 715 C C . LEU B 1 17 ? 1.92 2.924 -4.223 1 97.19 17 LEU B C 1
ATOM 717 O O . LEU B 1 17 ? 1.76 1.791 -4.68 1 97.19 17 LEU B O 1
ATOM 721 N N . LEU B 1 18 ? 0.943 3.654 -3.656 1 97.88 18 LEU B N 1
ATOM 722 C CA . LEU B 1 18 ? -0.405 3.107 -3.559 1 97.88 18 LEU B CA 1
ATOM 723 C C . LEU B 1 18 ? -1.002 2.883 -4.945 1 97.88 18 LEU B C 1
ATOM 725 O O . LEU B 1 18 ? -1.664 1.869 -5.184 1 97.88 18 LEU B O 1
ATOM 729 N N . GLU B 1 19 ? -0.77 3.793 -5.906 1 97 19 GLU B N 1
ATOM 730 C CA . GLU B 1 19 ? -1.241 3.656 -7.281 1 97 19 GLU B CA 1
ATOM 731 C C . GLU B 1 19 ? -0.534 2.51 -7.996 1 97 19 GLU B C 1
ATOM 733 O O . GLU B 1 19 ? -1.154 1.777 -8.773 1 97 19 GLU B O 1
ATOM 738 N N . PHE B 1 20 ? 0.702 2.4 -7.754 1 96.44 20 PHE B N 1
ATOM 739 C CA . PHE B 1 20 ? 1.474 1.292 -8.305 1 96.44 20 PHE B CA 1
ATOM 740 C C . PHE B 1 20 ? 0.896 -0.045 -7.855 1 96.44 20 PHE B C 1
ATOM 742 O O . PHE B 1 20 ? 0.711 -0.952 -8.672 1 96.44 20 PHE B O 1
ATOM 749 N N . LEU B 1 21 ? 0.611 -0.185 -6.547 1 97.94 21 LEU B N 1
ATOM 750 C CA . LEU B 1 21 ? 0.032 -1.405 -5.996 1 97.94 21 LEU B CA 1
ATOM 751 C C . LEU B 1 21 ? -1.315 -1.708 -6.645 1 97.94 21 LEU B C 1
ATOM 753 O O . LEU B 1 21 ? -1.59 -2.854 -7.008 1 97.94 21 LEU B O 1
ATOM 757 N N . ASN B 1 22 ? -2.096 -0.653 -6.77 1 97.69 22 ASN B N 1
ATOM 758 C CA . ASN B 1 22 ? -3.402 -0.821 -7.398 1 97.69 22 ASN B CA 1
ATOM 759 C C . ASN B 1 22 ? -3.27 -1.309 -8.836 1 97.69 22 ASN B C 1
ATOM 761 O O . ASN B 1 22 ? -4.016 -2.189 -9.273 1 97.69 22 ASN B O 1
ATOM 765 N N . ALA B 1 23 ? -2.35 -0.776 -9.609 1 97.44 23 ALA B N 1
ATOM 766 C CA . ALA B 1 23 ? -2.102 -1.189 -10.984 1 97.44 23 ALA B CA 1
ATOM 767 C C . ALA B 1 23 ? -1.637 -2.643 -11.047 1 97.44 23 ALA B C 1
ATOM 769 O O . ALA B 1 23 ? -2.084 -3.408 -11.906 1 97.44 23 ALA B O 1
ATOM 770 N N . TRP B 1 24 ? -0.753 -3.004 -10.125 1 97.12 24 TRP B N 1
ATOM 771 C CA . TRP B 1 24 ? -0.261 -4.379 -10.062 1 97.12 24 TRP B CA 1
ATOM 772 C C . TRP B 1 24 ? -1.394 -5.348 -9.742 1 97.12 24 TRP B C 1
ATOM 774 O O . TRP B 1 24 ? -1.562 -6.363 -10.422 1 97.12 24 TRP B O 1
ATOM 784 N N . LEU B 1 25 ? -2.203 -5.039 -8.734 1 97.44 25 LEU B N 1
ATOM 785 C CA . LEU B 1 25 ? -3.33 -5.887 -8.359 1 97.44 25 LEU B CA 1
ATOM 786 C C . LEU B 1 25 ? -4.301 -6.051 -9.523 1 97.44 25 LEU B C 1
ATOM 788 O O . LEU B 1 25 ? -4.91 -7.113 -9.68 1 97.44 25 LEU B O 1
ATOM 792 N N . THR B 1 26 ? -4.371 -4.988 -10.344 1 97.62 26 THR B N 1
ATOM 793 C CA . THR B 1 26 ? -5.273 -5.004 -11.492 1 97.62 26 THR B CA 1
ATOM 794 C C . THR B 1 26 ? -4.695 -5.848 -12.625 1 97.62 26 THR B C 1
ATOM 796 O O . THR B 1 26 ? -5.43 -6.555 -13.32 1 97.62 26 THR B O 1
ATOM 799 N N . SER B 1 27 ? -3.439 -5.809 -12.797 1 96.31 27 SER B N 1
ATOM 800 C CA . SER B 1 27 ? -2.775 -6.473 -13.914 1 96.31 27 SER B CA 1
ATOM 801 C C . SER B 1 27 ? -2.812 -7.988 -13.758 1 96.31 27 SER B C 1
ATOM 803 O O . SER B 1 27 ? -2.838 -8.719 -14.75 1 96.31 27 SER B O 1
ATOM 805 N N . ASP B 1 28 ? -2.748 -8.477 -12.633 1 96.5 28 ASP B N 1
ATOM 806 C CA . ASP B 1 28 ? -2.705 -9.906 -12.344 1 96.5 28 ASP B CA 1
ATOM 807 C C . ASP B 1 28 ? -3.752 -10.289 -11.297 1 96.5 28 ASP B C 1
ATOM 809 O O . ASP B 1 28 ? -3.443 -10.977 -10.32 1 96.5 28 ASP B O 1
ATOM 813 N N . TYR B 1 29 ? -4.953 -9.922 -11.492 1 95.88 29 TYR B N 1
ATOM 814 C CA . TYR B 1 29 ? -6.074 -9.922 -10.562 1 95.88 29 TYR B CA 1
ATOM 815 C C . TYR B 1 29 ? -6.344 -11.328 -10.039 1 95.88 29 TYR B C 1
ATOM 817 O O . TYR B 1 29 ? -6.398 -11.547 -8.82 1 95.88 29 TYR B O 1
ATOM 825 N N . HIS B 1 30 ? -6.441 -12.312 -10.852 1 95.25 30 HIS B N 1
ATOM 826 C CA . HIS B 1 30 ? -6.957 -13.625 -10.469 1 95.25 30 HIS B CA 1
ATOM 827 C C . HIS B 1 30 ? -5.977 -14.359 -9.562 1 95.25 30 HIS B C 1
ATOM 829 O O . HIS B 1 30 ? -6.328 -14.75 -8.445 1 95.25 30 HIS B O 1
ATOM 835 N N . PRO B 1 31 ? -4.684 -14.469 -10.008 1 95.75 31 PRO B N 1
ATOM 836 C CA . PRO B 1 31 ? -3.727 -15.125 -9.109 1 95.75 31 PRO B CA 1
ATOM 837 C C . PRO B 1 31 ? -3.537 -14.367 -7.801 1 95.75 31 PRO B C 1
ATOM 839 O O . PRO B 1 31 ? -3.402 -14.977 -6.742 1 95.75 31 PRO B O 1
ATOM 842 N N . LEU B 1 32 ? -3.561 -13.07 -7.867 1 96.69 32 LEU B N 1
ATOM 843 C CA . LEU B 1 32 ? -3.35 -12.273 -6.668 1 96.69 32 LEU B CA 1
ATOM 844 C C . LEU B 1 32 ? -4.559 -12.352 -5.742 1 96.69 32 LEU B C 1
ATOM 846 O O . LEU B 1 32 ? -4.406 -12.383 -4.52 1 96.69 32 LEU B O 1
ATOM 850 N N . ASN B 1 33 ? -5.734 -12.367 -6.312 1 95.25 33 ASN B N 1
ATOM 851 C CA . ASN B 1 33 ? -6.945 -12.516 -5.512 1 95.25 33 ASN B CA 1
ATOM 852 C C . ASN B 1 33 ? -6.969 -13.852 -4.781 1 95.25 33 ASN B C 1
ATOM 854 O O . ASN B 1 33 ? -7.367 -13.922 -3.617 1 95.25 33 ASN B O 1
ATOM 858 N N . ALA B 1 34 ? -6.543 -14.93 -5.473 1 94.5 34 ALA B N 1
ATOM 859 C CA . ALA B 1 34 ? -6.477 -16.25 -4.848 1 94.5 34 ALA B CA 1
ATOM 860 C C . ALA B 1 34 ? -5.48 -16.25 -3.693 1 94.5 34 ALA B C 1
ATOM 862 O O . ALA B 1 34 ? -5.754 -16.812 -2.631 1 94.5 34 ALA B O 1
ATOM 863 N N . SER B 1 35 ? -4.348 -15.625 -3.936 1 96.06 35 SER B N 1
ATOM 864 C CA . SER B 1 35 ? -3.322 -15.531 -2.902 1 96.06 35 SER B CA 1
ATOM 865 C C . SER B 1 35 ? -3.822 -14.75 -1.692 1 96.06 35 SER B C 1
ATOM 867 O O . SER B 1 35 ? -3.625 -15.172 -0.55 1 96.06 35 SER B O 1
ATOM 869 N N . LEU B 1 36 ? -4.488 -13.602 -1.934 1 95.81 36 LEU B N 1
ATOM 870 C CA . LEU B 1 36 ? -5.02 -12.773 -0.856 1 95.81 36 LEU B CA 1
ATOM 871 C C . LEU B 1 36 ? -6.07 -13.531 -0.055 1 95.81 36 LEU B C 1
ATOM 873 O O . LEU B 1 36 ? -6.094 -13.453 1.176 1 95.81 36 LEU B O 1
ATOM 877 N N . HIS B 1 37 ? -6.867 -14.25 -0.711 1 94.38 37 HIS B N 1
ATOM 878 C CA . HIS B 1 37 ? -7.914 -15.031 -0.058 1 94.38 37 HIS B CA 1
ATOM 879 C C . HIS B 1 37 ? -7.312 -16.078 0.877 1 94.38 37 HIS B C 1
ATOM 881 O O . HIS B 1 37 ? -7.816 -16.281 1.982 1 94.38 37 HIS B O 1
ATOM 887 N N . GLN B 1 38 ? -6.289 -16.703 0.389 1 94.19 38 GLN B N 1
ATOM 888 C CA . GLN B 1 38 ? -5.617 -17.703 1.214 1 94.19 38 GLN B CA 1
ATOM 889 C C . GLN B 1 38 ? -5 -17.062 2.455 1 94.19 38 GLN B C 1
ATOM 891 O O . GLN B 1 38 ? -5.012 -17.656 3.535 1 94.19 38 GLN B O 1
ATOM 896 N N . PHE B 1 39 ? -4.52 -15.906 2.301 1 94.69 39 PHE B N 1
ATOM 897 C CA . PHE B 1 39 ? -3.852 -15.203 3.387 1 94.69 39 PHE B CA 1
ATOM 898 C C . PHE B 1 39 ? -4.859 -14.727 4.426 1 94.69 39 PHE B C 1
ATOM 900 O O . PHE B 1 39 ? -4.637 -14.875 5.629 1 94.69 39 PHE B O 1
ATOM 907 N N . VAL B 1 40 ? -5.977 -14.078 3.979 1 93.88 40 VAL B N 1
ATOM 908 C CA . VAL B 1 40 ? -6.98 -13.492 4.867 1 93.88 40 VAL B CA 1
ATOM 909 C C . VAL B 1 40 ? -7.793 -14.609 5.523 1 93.88 40 VAL B C 1
ATOM 911 O O . VAL B 1 40 ? -8.219 -14.477 6.676 1 93.88 40 VAL B O 1
ATOM 914 N N . GLY B 1 41 ? -7.895 -15.688 4.824 1 86.94 41 GLY B N 1
ATOM 915 C CA . GLY B 1 41 ? -8.625 -16.828 5.359 1 86.94 41 GLY B CA 1
ATOM 916 C C . GLY B 1 41 ? -10.125 -16.625 5.371 1 86.94 41 GLY B C 1
ATOM 917 O O . GLY B 1 41 ? -10.875 -17.531 5.738 1 86.94 41 GLY B O 1
ATOM 918 N N . HIS B 1 42 ? -10.516 -15.336 5.23 1 78.31 42 HIS B N 1
ATOM 919 C CA . HIS B 1 42 ? -11.945 -15.055 5.191 1 78.31 42 HIS B CA 1
ATOM 920 C C . HIS B 1 42 ? -12.312 -14.242 3.951 1 78.31 42 HIS B C 1
ATOM 922 O O . HIS B 1 42 ? -11.523 -13.414 3.494 1 78.31 42 HIS B O 1
ATOM 928 N N . PRO B 1 43 ? -13.461 -14.539 3.434 1 75.31 43 PRO B N 1
ATOM 929 C CA . PRO B 1 43 ? -13.852 -13.953 2.152 1 75.31 43 PRO B CA 1
ATOM 930 C C . PRO B 1 43 ? -14.203 -12.469 2.268 1 75.31 43 PRO B C 1
ATOM 932 O O . PRO B 1 43 ? -14.438 -11.805 1.254 1 75.31 43 PRO B O 1
ATOM 935 N N . ALA B 1 44 ? -13.977 -11.984 3.398 1 78.06 44 ALA B N 1
ATOM 936 C CA . ALA B 1 44 ? -14.531 -10.641 3.568 1 78.06 44 ALA B CA 1
ATOM 937 C C . ALA B 1 44 ? -13.586 -9.578 3.01 1 78.06 44 ALA B C 1
ATOM 939 O O . ALA B 1 44 ? -14.023 -8.484 2.643 1 78.06 44 ALA B O 1
ATOM 940 N N . TYR B 1 45 ? -12.375 -9.891 2.889 1 86.94 45 TYR B N 1
ATOM 941 C CA . TYR B 1 45 ? -11.445 -8.891 2.369 1 86.94 45 TYR B CA 1
ATOM 942 C C . TYR B 1 45 ? -10.742 -9.398 1.116 1 86.94 45 TYR B C 1
ATOM 944 O O . TYR B 1 45 ? -9.875 -10.266 1.194 1 86.94 45 TYR B O 1
ATOM 952 N N . ASP B 1 46 ? -11.242 -8.883 -0.028 1 92 46 ASP B N 1
ATOM 953 C CA . ASP B 1 46 ? -10.719 -9.336 -1.312 1 92 46 ASP B CA 1
ATOM 954 C C . ASP B 1 46 ? -9.961 -8.211 -2.02 1 92 46 ASP B C 1
ATOM 956 O O . ASP B 1 46 ? -9.727 -7.152 -1.438 1 92 46 ASP B O 1
ATOM 960 N N . ILE B 1 47 ? -9.578 -8.453 -3.262 1 95 47 ILE B N 1
ATOM 961 C CA . ILE B 1 47 ? -8.711 -7.543 -4 1 95 47 ILE B CA 1
ATOM 962 C C . ILE B 1 47 ? -9.453 -6.25 -4.309 1 95 47 ILE B C 1
ATOM 964 O O . ILE B 1 47 ? -8.867 -5.164 -4.297 1 95 47 ILE B O 1
ATOM 968 N N . GLU B 1 48 ? -10.781 -6.391 -4.531 1 95.19 48 GLU B N 1
ATOM 969 C CA . GLU B 1 48 ? -11.562 -5.195 -4.836 1 95.19 48 GLU B CA 1
ATOM 970 C C . GLU B 1 48 ? -11.602 -4.246 -3.645 1 95.19 48 GLU B C 1
ATOM 972 O O . GLU B 1 48 ? -11.477 -3.029 -3.809 1 95.19 48 GLU B O 1
ATOM 977 N N . ARG B 1 49 ? -11.773 -4.824 -2.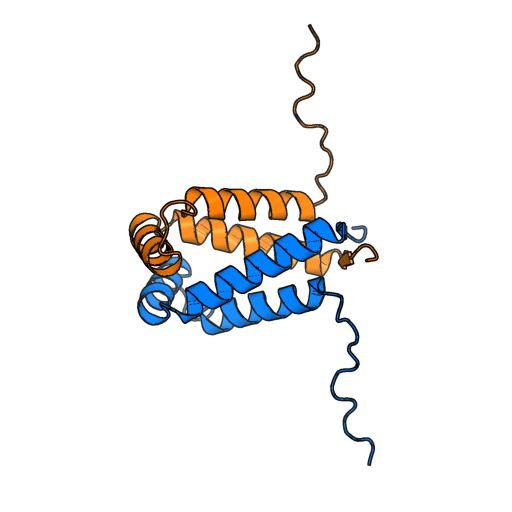49 1 95.38 49 ARG B N 1
ATOM 978 C CA . ARG B 1 49 ? -11.766 -4.016 -1.275 1 95.38 49 ARG B CA 1
ATOM 979 C C . ARG B 1 49 ? -10.391 -3.4 -1.034 1 95.38 49 ARG B C 1
ATOM 981 O O . ARG B 1 49 ? -10.289 -2.232 -0.651 1 95.38 49 ARG B O 1
ATOM 988 N N . LEU B 1 50 ? -9.375 -4.223 -1.219 1 96.88 50 LEU B N 1
ATOM 989 C CA . LEU B 1 50 ? -8.016 -3.719 -1.078 1 96.88 50 LEU B CA 1
ATOM 990 C C . LEU B 1 50 ? -7.758 -2.572 -2.051 1 96.88 50 LEU B C 1
ATOM 992 O O . LEU B 1 50 ? -7.25 -1.52 -1.655 1 96.88 50 LEU B O 1
ATOM 996 N N . LYS B 1 51 ? -8.141 -2.701 -3.287 1 97.44 51 LYS B N 1
ATOM 997 C CA . LYS B 1 51 ? -7.98 -1.662 -4.301 1 97.44 51 LYS B CA 1
ATOM 998 C C . LYS B 1 51 ? -8.742 -0.397 -3.918 1 97.44 51 LYS B C 1
ATOM 1000 O O . LYS B 1 51 ? -8.258 0.715 -4.129 1 97.44 51 LYS B O 1
ATOM 1005 N N . ALA B 1 52 ? -9.914 -0.604 -3.379 1 97.06 52 ALA B N 1
ATOM 1006 C CA . ALA B 1 52 ? -10.719 0.533 -2.938 1 97.06 52 ALA B CA 1
ATOM 1007 C C . ALA B 1 52 ? -10.016 1.3 -1.821 1 97.06 52 ALA B C 1
ATOM 1009 O O . ALA B 1 52 ? -9.992 2.533 -1.823 1 97.06 52 ALA B O 1
ATOM 1010 N N . ASP B 1 53 ? -9.453 0.573 -0.903 1 96.75 53 ASP B N 1
ATOM 1011 C CA . ASP B 1 53 ? -8.719 1.201 0.189 1 96.75 53 ASP B CA 1
ATOM 1012 C C . ASP B 1 53 ? -7.492 1.95 -0.333 1 96.75 53 ASP B C 1
ATOM 1014 O O . ASP B 1 53 ? -7.227 3.082 0.078 1 96.75 53 ASP B O 1
ATOM 1018 N N . LEU B 1 54 ? -6.762 1.321 -1.246 1 97.44 54 LEU B N 1
ATOM 1019 C CA . LEU B 1 54 ? -5.594 1.953 -1.851 1 97.44 54 LEU B CA 1
ATOM 1020 C C . LEU B 1 54 ? -5.98 3.252 -2.551 1 97.44 54 LEU B C 1
ATOM 1022 O O . LEU B 1 54 ? -5.305 4.27 -2.391 1 97.44 54 LEU B O 1
ATOM 1026 N N . THR B 1 55 ? -7.078 3.27 -3.293 1 97.12 55 THR B N 1
ATOM 1027 C CA . THR B 1 55 ? -7.562 4.434 -4.031 1 97.12 55 THR B CA 1
ATOM 1028 C C . THR B 1 55 ? -8 5.535 -3.07 1 97.12 55 THR B C 1
ATOM 1030 O O . THR B 1 55 ? -7.684 6.707 -3.277 1 97.12 55 THR B O 1
ATOM 1033 N N . ARG B 1 56 ? -8.719 5.125 -2.025 1 97.06 56 ARG B N 1
ATOM 1034 C CA . ARG B 1 56 ? -9.195 6.07 -1.023 1 97.06 56 ARG B CA 1
ATOM 1035 C C . ARG B 1 56 ? -8.039 6.844 -0.401 1 97.06 56 ARG B C 1
ATOM 1037 O O . ARG B 1 56 ? -8.094 8.07 -0.298 1 97.06 56 ARG B O 1
ATOM 1044 N N . PHE B 1 57 ? -6.977 6.113 -0.09 1 96.56 57 PHE B N 1
ATOM 1045 C CA . PHE B 1 57 ? -5.852 6.758 0.579 1 96.56 57 PHE B CA 1
ATOM 1046 C C . PHE B 1 57 ? -5.027 7.57 -0.411 1 96.56 57 PHE B C 1
ATOM 1048 O O . PHE B 1 57 ? -4.488 8.625 -0.062 1 96.56 57 PHE B O 1
ATOM 1055 N N . ALA B 1 58 ? -4.859 7.09 -1.611 1 96.31 58 ALA B N 1
ATOM 1056 C CA . ALA B 1 58 ? -4.18 7.883 -2.631 1 96.31 58 ALA B CA 1
ATOM 1057 C C . ALA B 1 58 ? -4.863 9.234 -2.826 1 96.31 58 ALA B C 1
ATOM 1059 O O . ALA B 1 58 ? -4.195 10.266 -2.938 1 96.31 58 ALA B O 1
ATOM 1060 N N . PHE B 1 59 ? -6.164 9.195 -2.766 1 95 59 PHE B N 1
ATOM 1061 C CA . PHE B 1 59 ? -6.949 10.414 -2.902 1 95 59 PHE B CA 1
ATOM 1062 C C . PHE B 1 59 ? -6.738 11.336 -1.705 1 95 59 PHE B C 1
ATOM 1064 O O . PHE B 1 59 ? -6.531 12.539 -1.867 1 95 59 PHE B O 1
ATOM 1071 N N . LEU B 1 60 ? -6.758 10.695 -0.549 1 93 60 LEU B N 1
ATOM 1072 C CA . LEU B 1 60 ? -6.586 11.445 0.688 1 93 60 LEU B CA 1
ATOM 1073 C C . LEU B 1 60 ? -5.227 12.141 0.716 1 93 60 LEU B C 1
ATOM 1075 O O . LEU B 1 60 ? -5.117 13.273 1.187 1 93 60 LEU B O 1
ATOM 1079 N N . LEU B 1 61 ? -4.238 11.484 0.196 1 94.12 61 LEU B N 1
ATOM 1080 C CA . LEU B 1 61 ? -2.871 11.984 0.21 1 94.12 61 LEU B CA 1
ATOM 1081 C C . LEU B 1 61 ? -2.674 13.055 -0.865 1 94.12 61 LEU B C 1
ATOM 1083 O O . LEU B 1 61 ? -1.823 13.93 -0.724 1 94.12 61 LEU B O 1
ATOM 1087 N N . SER B 1 62 ? -3.281 12.945 -1.964 1 86.06 62 SER B N 1
ATOM 1088 C CA . SER B 1 62 ? -3.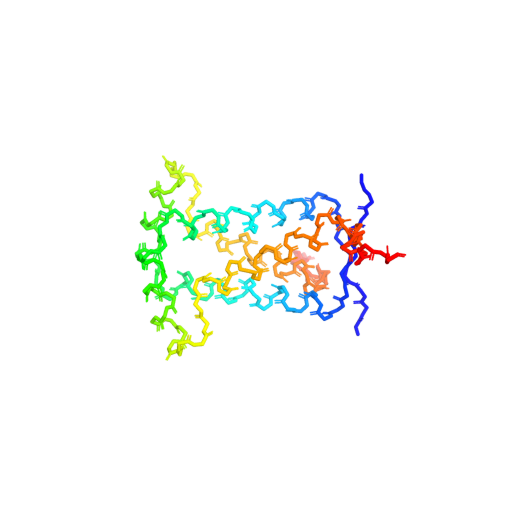117 13.867 -3.086 1 86.06 62 SER B CA 1
ATOM 1089 C C . SER B 1 62 ? -3.764 15.211 -2.793 1 86.06 62 SER B C 1
ATOM 1091 O O . SER B 1 62 ? -3.461 16.203 -3.453 1 86.06 62 SER B O 1
ATOM 1093 N N . GLY B 1 63 ? -4.191 15.391 -1.476 1 68.44 63 GLY B N 1
ATOM 1094 C CA . GLY B 1 63 ? -4.812 16.656 -1.13 1 68.44 63 GLY B CA 1
ATOM 1095 C C . GLY B 1 63 ? -6.027 16.984 -1.976 1 68.44 63 GLY B C 1
ATOM 1096 O O . GLY B 1 63 ? -6.527 18.109 -1.951 1 68.44 63 GLY B O 1
ATOM 1097 N N . ASP B 1 64 ? -6.191 16.234 -2.992 1 53.06 64 ASP B N 1
ATOM 1098 C CA . ASP B 1 64 ? -7.363 16.672 -3.744 1 53.06 64 ASP B CA 1
ATOM 1099 C C . ASP B 1 64 ? -8.609 16.688 -2.859 1 53.06 64 ASP B C 1
ATOM 1101 O O . ASP B 1 64 ? -9.266 15.664 -2.676 1 53.06 64 ASP B O 1
ATOM 1105 N N . THR B 1 65 ? -8.312 17.031 -1.659 1 44.5 65 THR B N 1
ATOM 1106 C CA . THR B 1 65 ? -9.484 17.281 -0.824 1 44.5 65 THR B CA 1
ATOM 1107 C C . THR B 1 65 ? -10.539 18.062 -1.602 1 44.5 65 THR B C 1
ATOM 1109 O O . THR B 1 65 ? -11.484 18.578 -1.014 1 44.5 65 THR B O 1
ATOM 1112 N N . ASP B 1 66 ? -10.125 18.734 -2.666 1 40.16 66 ASP B N 1
ATOM 1113 C CA . ASP B 1 66 ? -11.352 19.359 -3.146 1 40.16 66 ASP B CA 1
ATOM 1114 C C . ASP B 1 66 ? -12.508 18.359 -3.18 1 40.16 66 ASP B C 1
ATOM 1116 O O . ASP B 1 66 ? -12.523 17.453 -4.016 1 40.16 66 ASP B O 1
ATOM 1120 N N . GLY B 1 67 ? -12.719 17.734 -2.16 1 37.38 67 GLY B N 1
ATOM 1121 C CA . GLY B 1 67 ? -14.078 17.25 -1.991 1 37.38 67 GLY B CA 1
ATOM 1122 C C . GLY B 1 67 ? -15.102 18.016 -2.812 1 37.38 67 GLY B C 1
ATOM 1123 O O . GLY B 1 67 ? -16.281 18.078 -2.451 1 37.38 67 GLY B O 1
ATOM 1124 N N . ALA B 1 68 ? -14.594 19.016 -3.584 1 35.78 68 ALA B N 1
ATOM 1125 C CA . ALA B 1 68 ? -15.773 19.391 -4.367 1 35.78 68 ALA B CA 1
ATOM 1126 C C . ALA B 1 68 ? -16.438 18.156 -4.98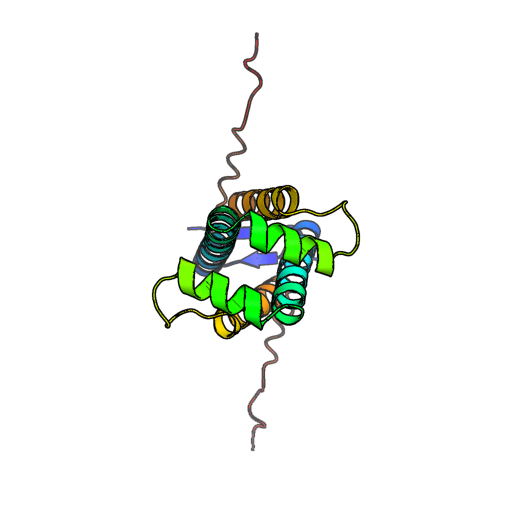 1 35.78 68 ALA B C 1
ATOM 1128 O O . ALA B 1 68 ?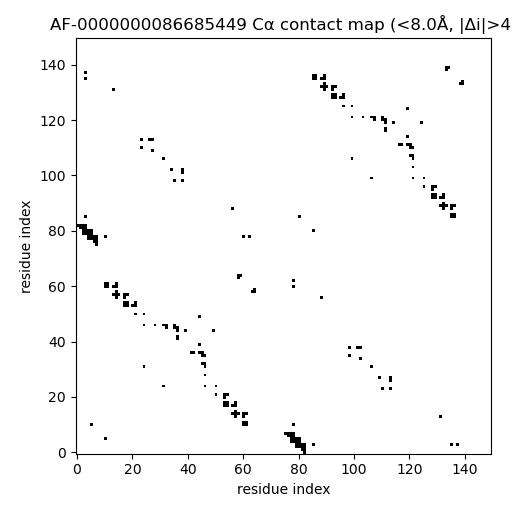 -16.156 17.797 -6.129 1 35.78 68 ALA B O 1
ATOM 1129 N N . LEU B 1 69 ? -16.141 17.016 -4.43 1 35.94 69 LEU B N 1
ATOM 1130 C CA . LEU B 1 69 ? -16.969 15.945 -4.973 1 35.94 69 LEU B CA 1
ATOM 1131 C C . LEU B 1 69 ? -18.344 16.469 -5.363 1 35.94 69 LEU B C 1
ATOM 1133 O O . LEU B 1 69 ? -18.719 17.594 -5.012 1 35.94 69 LEU B O 1
ATOM 1137 N N . PHE B 1 70 ? -19.344 15.367 -5.438 1 35.88 70 PHE B N 1
ATOM 1138 C CA . PHE B 1 70 ? -20.688 15.273 -6.004 1 35.88 70 PHE B CA 1
ATOM 1139 C C . PHE B 1 70 ? -21.641 16.234 -5.297 1 35.88 70 PHE B C 1
ATOM 1141 O O . PHE B 1 70 ? -22.125 15.938 -4.199 1 35.88 70 PHE B O 1
ATOM 1148 N N . GLU B 1 71 ? -21.281 17.484 -5.203 1 37.81 71 GLU B N 1
ATOM 1149 C CA . GLU B 1 71 ? -22.5 18.234 -4.934 1 37.81 71 GLU B CA 1
ATOM 1150 C C . GLU B 1 71 ? -23.688 17.609 -5.648 1 37.81 71 GLU B C 1
ATOM 1152 O O . GLU B 1 71 ? -23.641 17.359 -6.852 1 37.81 71 GLU B O 1
ATOM 1157 N N . PRO B 1 72 ? -24.406 16.75 -5 1 39.66 72 PRO B N 1
ATOM 1158 C CA . PRO B 1 72 ? -25.625 16.344 -5.715 1 39.66 72 PRO B CA 1
ATOM 1159 C C . PRO B 1 72 ? -26.203 17.469 -6.578 1 39.66 72 PRO B C 1
ATOM 1161 O O . PRO B 1 72 ? -26 18.641 -6.273 1 39.66 72 PRO B O 1
ATOM 1164 N N . PRO B 1 73 ? -26.203 17.266 -7.922 1 41.41 73 PRO B N 1
ATOM 1165 C CA . PRO B 1 73 ? -26.859 18.328 -8.695 1 41.41 73 PRO B CA 1
ATOM 1166 C C . PRO B 1 73 ? -27.984 19.016 -7.922 1 41.41 73 PRO B C 1
ATOM 1168 O O . PRO B 1 73 ? -28.812 18.344 -7.289 1 41.41 73 PRO B O 1
ATOM 1171 N N . GLN B 1 74 ? -27.703 20 -7.195 1 30.53 74 GLN B N 1
ATOM 1172 C CA . GLN B 1 74 ? -28.875 20.719 -6.68 1 30.53 74 GLN B CA 1
ATOM 1173 C C . GLN B 1 74 ? -29.984 20.781 -7.723 1 30.53 74 GLN B C 1
ATOM 1175 O O . GLN B 1 74 ? -29.75 21.109 -8.883 1 30.53 74 GLN B O 1
ATOM 1180 N N . ALA B 1 75 ? -31.25 20.25 -7.457 1 31.66 75 ALA B N 1
ATOM 1181 C CA . ALA B 1 75 ? -32.375 20.5 -8.328 1 31.66 75 ALA B CA 1
ATOM 1182 C C . ALA B 1 75 ? -32.531 22 -8.609 1 31.66 75 ALA B C 1
ATOM 1184 O O . ALA B 1 75 ? -32.219 22.828 -7.758 1 31.66 75 ALA B O 1
#

Sequence (150 aa):
MPDVTLTPDHAAELTELLEFLNAWLTSDYHPLNASLHQFVGHPAYDIERLKADLTRFAFLLSGDTDGALFEPPQAMPDVTLTPDHAAELTELLEFLNAWLTSDYHPLNASLHQFVGHPAYDIERLKADLTRFAFLL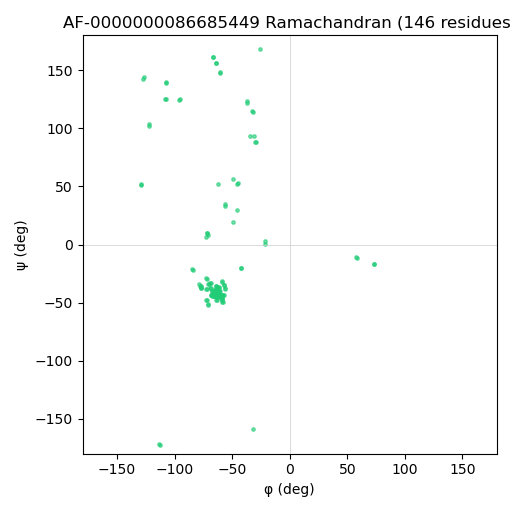SGDTDGALFEPPQA

Organism: NCBI:txid175570

Foldseek 3Di:
DDDDDDDLVVLVVLLVVLVVVLVVCVVVVPVVQVVVCVVVVDPPDGSVNSSVVSVVSSCVSVPVVPCCPCPPPPD/DDDDDDDLVVLVVLLVVLVVVLVVCVVVVPVVQVVVCVVVVDPPDGSVNSSVVSVVSSCVSVPVVCVCPCPPPPD

Solvent-accessible surface area (backbone atoms only — not comparable to full-atom values): 8481 Å² total; per-residue (Å²): 122,71,66,40,75,33,51,43,66,56,31,51,51,50,28,50,48,35,50,48,51,41,52,50,51,62,73,46,39,66,68,49,36,54,53,45,34,64,69,6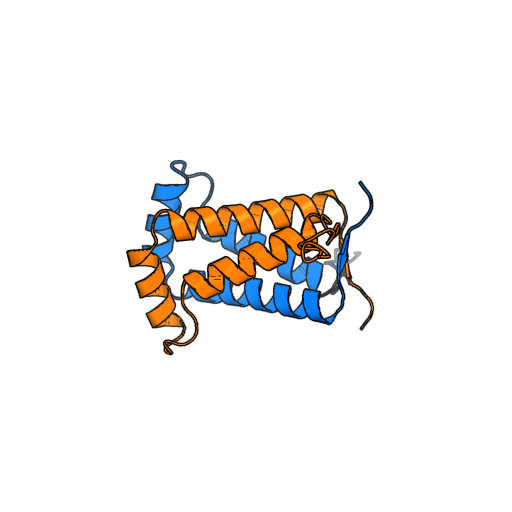2,70,39,88,84,56,45,56,69,55,50,41,48,51,35,51,53,49,30,42,62,46,66,56,61,59,69,61,74,52,82,63,67,78,74,129,121,71,65,39,75,34,51,43,66,56,30,50,52,50,28,51,50,34,52,49,50,42,50,49,51,62,73,48,38,66,68,50,36,55,52,44,35,65,70,62,69,39,87,82,55,45,55,70,56,50,41,48,52,34,50,54,48,29,42,64,45,66,55,61,59,68,62,75,52,82,64,66,79,74,129

Radius of gyration: 17.28 Å; Cα contacts (8 Å, |Δi|>4): 129; chains: 2; bounding box: 65×40×38 Å

Secondary structure (DSSP, 8-state):
-PPEEE-HHHHHHHHHHHHHHHHHHHHTHHHHHHHHHHHH-STTS-HHHHHHHHHHHHHHHTT------------/-PPEEE-HHHHHHHHHHHHHHHHHHHHTHHHHHHHHHHHH-STTS-HHHHHHHHHHHHHHHHT------------